Protein AF-M0AKF2-F1 (afdb_monomer_lite)

pLDDT: mean 92.03, std 5.72, range [66.44, 97.19]

InterPro domains:
  IPR029069 HotDog domain superfamily [SSF54637] (2-52)

Organism: NCBI:txid1227492

Foldseek 3Di:
DDFDADDDPVFDKDKDKDFPDDPPPQKTKIWIWIAGPVVRDTGDIDIDIDHDDD

Structure (mmCIF, N/CA/C/O backbone):
data_AF-M0AKF2-F1
#
_entry.id   AF-M0AKF2-F1
#
loop_
_atom_site.group_PDB
_atom_site.id
_atom_site.type_symbol
_atom_site.label_atom_id
_atom_site.label_alt_id
_atom_site.label_comp_id
_atom_site.label_asym_id
_atom_site.label_entity_id
_atom_site.label_seq_id
_atom_site.pdbx_PDB_ins_code
_atom_site.Cartn_x
_atom_site.Cartn_y
_atom_site.Cartn_z
_atom_site.occupancy
_atom_site.B_iso_or_equiv
_atom_site.auth_seq_id
_atom_site.auth_comp_id
_atom_site.auth_asym_id
_atom_site.auth_atom_id
_atom_site.pdbx_PDB_model_num
ATOM 1 N N . MET A 1 1 ? -8.725 7.516 -4.918 1.00 85.44 1 MET A N 1
ATOM 2 C CA . MET A 1 1 ? -7.693 6.631 -5.502 1.00 85.44 1 MET A CA 1
ATOM 3 C C . MET A 1 1 ? -7.236 7.221 -6.821 1.00 85.44 1 MET A C 1
ATOM 5 O O . MET A 1 1 ? -8.084 7.552 -7.643 1.00 85.44 1 MET A O 1
ATOM 9 N N . ALA A 1 2 ? -5.930 7.387 -6.990 1.00 91.62 2 ALA A N 1
ATOM 10 C CA . ALA A 1 2 ? -5.292 7.973 -8.159 1.00 91.62 2 ALA A CA 1
ATOM 11 C C . ALA A 1 2 ? -4.117 7.098 -8.618 1.00 91.62 2 ALA A C 1
ATOM 13 O O . ALA A 1 2 ? -3.413 6.497 -7.804 1.00 91.62 2 ALA A O 1
ATOM 14 N N . PHE A 1 3 ? -3.923 7.037 -9.934 1.00 93.38 3 PHE A N 1
ATOM 15 C CA . PHE A 1 3 ? -2.835 6.309 -10.577 1.00 93.38 3 PHE A CA 1
ATOM 16 C C . PHE A 1 3 ? -1.891 7.316 -11.224 1.00 93.38 3 PHE A C 1
ATOM 18 O O . PHE A 1 3 ? -2.308 8.102 -12.072 1.00 93.38 3 PHE A O 1
ATOM 25 N N . HIS A 1 4 ? -0.627 7.276 -10.823 1.00 91.50 4 HIS A N 1
ATOM 26 C CA . HIS A 1 4 ? 0.405 8.213 -11.261 1.00 91.50 4 HIS A CA 1
ATOM 27 C C . HIS A 1 4 ? 1.324 7.598 -12.312 1.00 91.50 4 HIS A C 1
ATOM 29 O O . HIS A 1 4 ? 1.768 8.290 -13.225 1.00 91.50 4 HIS A O 1
ATOM 35 N N . LEU A 1 5 ? 1.594 6.294 -12.204 1.00 89.94 5 LEU A N 1
ATOM 36 C CA . LEU A 1 5 ? 2.434 5.548 -13.139 1.00 89.94 5 LEU A CA 1
ATOM 37 C C . LEU A 1 5 ? 1.890 4.131 -13.344 1.00 89.94 5 LEU A C 1
ATOM 39 O O . LEU A 1 5 ? 1.353 3.537 -12.406 1.00 89.94 5 LEU A O 1
ATOM 43 N N . PRO A 1 6 ? 2.055 3.556 -14.546 1.00 88.56 6 PRO A N 1
ATOM 44 C CA . PRO A 1 6 ? 1.705 2.166 -14.780 1.00 88.56 6 PRO A CA 1
ATOM 45 C C . PRO A 1 6 ? 2.676 1.236 -14.037 1.00 88.56 6 PRO A C 1
ATOM 47 O O . PRO A 1 6 ? 3.887 1.438 -14.079 1.00 88.56 6 PRO A O 1
ATOM 50 N N . VAL A 1 7 ? 2.139 0.190 -13.409 1.00 89.62 7 VAL A N 1
ATOM 51 C CA . VAL A 1 7 ? 2.907 -0.942 -12.866 1.00 89.62 7 VAL A CA 1
ATOM 52 C C . VAL A 1 7 ? 2.792 -2.090 -13.862 1.00 89.62 7 VAL A C 1
ATOM 54 O O . VAL A 1 7 ? 1.682 -2.434 -14.271 1.00 89.62 7 VAL A O 1
ATOM 57 N N . GLN A 1 8 ? 3.920 -2.634 -14.308 1.00 90.06 8 GLN A N 1
ATOM 58 C CA . GLN A 1 8 ? 3.961 -3.747 -15.255 1.00 90.06 8 GLN A CA 1
ATOM 59 C C . GLN A 1 8 ? 3.911 -5.099 -14.536 1.00 90.06 8 GLN A C 1
ATOM 61 O O . GLN A 1 8 ? 4.149 -5.203 -13.334 1.00 90.06 8 GLN A O 1
ATOM 66 N N . ILE A 1 9 ? 3.608 -6.158 -15.288 1.00 91.69 9 ILE A N 1
ATOM 67 C CA . ILE A 1 9 ? 3.834 -7.527 -14.807 1.00 91.69 9 ILE A CA 1
ATOM 68 C C . ILE A 1 9 ? 5.332 -7.679 -14.498 1.00 91.69 9 ILE A C 1
ATOM 70 O O . ILE A 1 9 ? 6.163 -7.107 -15.198 1.00 91.69 9 ILE A O 1
ATOM 74 N N . ASP A 1 10 ? 5.647 -8.412 -13.428 1.00 91.25 10 ASP A N 1
ATOM 75 C CA . ASP A 1 10 ? 6.996 -8.602 -12.872 1.00 91.25 10 ASP A CA 1
ATOM 76 C C . ASP A 1 10 ? 7.641 -7.365 -12.215 1.00 91.25 10 ASP A C 1
ATOM 78 O O . ASP A 1 10 ? 8.742 -7.469 -11.6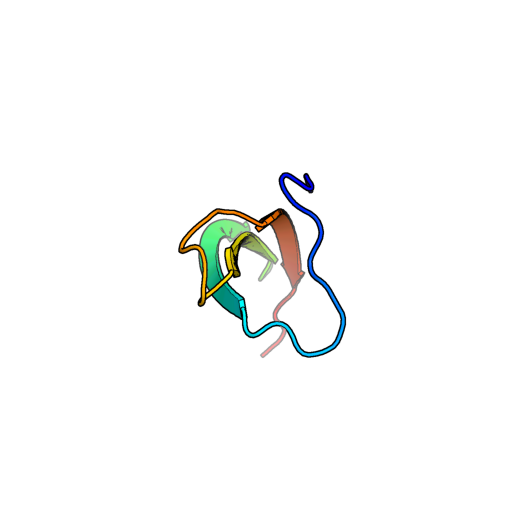65 1.00 91.25 10 ASP A O 1
ATOM 82 N N . ASP A 1 11 ? 6.957 -6.214 -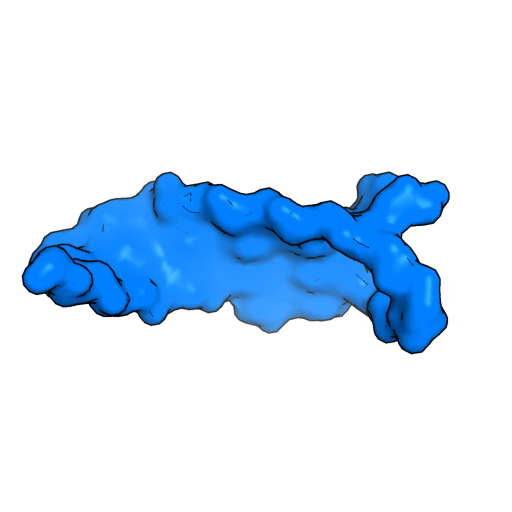12.165 1.00 89.38 11 ASP A N 1
ATOM 83 C CA . ASP A 1 11 ? 7.425 -5.087 -11.357 1.00 89.38 11 ASP A CA 1
ATOM 84 C C . ASP A 1 11 ? 7.355 -5.414 -9.862 1.00 89.38 11 ASP A C 1
ATOM 86 O O . ASP A 1 11 ? 6.357 -5.917 -9.335 1.00 89.38 11 ASP A O 1
ATOM 90 N N . ARG A 1 12 ? 8.408 -5.024 -9.140 1.00 92.25 12 ARG A N 1
ATOM 91 C CA . ARG A 1 12 ? 8.395 -5.001 -7.680 1.00 92.25 12 ARG A CA 1
ATOM 92 C C . ARG A 1 12 ? 7.947 -3.633 -7.186 1.00 92.25 12 ARG A C 1
ATOM 94 O O . ARG A 1 12 ? 8.497 -2.603 -7.581 1.00 92.25 12 ARG A O 1
ATOM 101 N N . VAL A 1 13 ? 6.974 -3.639 -6.284 1.00 94.38 13 VAL A N 1
ATOM 102 C CA . VAL A 1 13 ? 6.457 -2.432 -5.642 1.00 94.38 13 VAL A CA 1
ATOM 103 C C . VAL A 1 13 ? 6.442 -2.585 -4.125 1.00 94.38 13 VAL A C 1
ATOM 105 O O . VAL A 1 13 ? 6.305 -3.693 -3.604 1.00 94.38 13 VAL A O 1
ATOM 108 N N . THR A 1 14 ? 6.545 -1.462 -3.421 1.00 95.31 14 THR A N 1
ATOM 109 C CA . THR A 1 14 ? 6.395 -1.379 -1.965 1.00 95.31 14 THR A CA 1
ATOM 110 C C . THR A 1 14 ? 5.190 -0.508 -1.647 1.00 95.31 14 THR A C 1
ATOM 112 O O . THR A 1 14 ? 5.122 0.634 -2.100 1.00 95.31 14 THR A O 1
ATOM 115 N N . GLY A 1 15 ? 4.247 -1.050 -0.878 1.00 94.69 15 GLY A N 1
ATOM 116 C CA . GLY A 1 15 ? 3.095 -0.316 -0.366 1.00 94.69 15 GLY A CA 1
ATOM 117 C C . GLY A 1 15 ? 3.296 0.096 1.089 1.00 94.69 15 GLY A C 1
ATOM 118 O O . GLY A 1 15 ? 3.696 -0.733 1.904 1.00 94.69 15 GLY A O 1
ATOM 119 N N . THR A 1 16 ? 2.980 1.345 1.408 1.00 95.81 16 THR A N 1
ATOM 120 C CA . THR A 1 16 ? 2.828 1.835 2.780 1.00 95.81 16 THR A CA 1
ATOM 121 C C . THR A 1 16 ? 1.353 2.111 3.020 1.00 95.81 16 THR A C 1
ATOM 123 O O . THR A 1 16 ? 0.713 2.792 2.215 1.00 95.81 16 THR A O 1
ATOM 126 N N . VAL A 1 17 ? 0.826 1.573 4.118 1.00 96.31 17 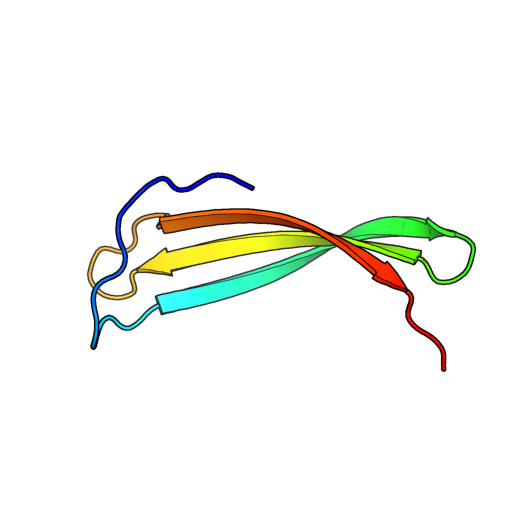VAL A N 1
ATOM 127 C CA . VAL A 1 17 ? -0.551 1.795 4.561 1.00 96.31 17 VAL A CA 1
ATOM 128 C C . VAL A 1 17 ? -0.510 2.373 5.965 1.00 96.31 17 VAL A C 1
ATOM 130 O O . VAL A 1 17 ? 0.128 1.803 6.850 1.00 96.31 17 VAL A O 1
ATOM 133 N N . GLU A 1 18 ? -1.195 3.489 6.164 1.00 96.56 18 GLU A N 1
ATOM 134 C CA . GLU A 1 18 ? -1.256 4.205 7.433 1.00 96.56 18 GLU A CA 1
ATOM 135 C C . GLU A 1 18 ? -2.712 4.455 7.810 1.00 96.56 18 GLU A C 1
ATOM 137 O O . GLU A 1 18 ? -3.519 4.841 6.965 1.00 96.56 18 GLU A O 1
ATOM 142 N N . VAL A 1 19 ? -3.053 4.252 9.083 1.00 95.81 19 VAL A N 1
ATOM 143 C CA . VAL A 1 19 ? -4.322 4.739 9.632 1.00 95.81 19 VAL A CA 1
ATOM 144 C C . VAL A 1 19 ? -4.170 6.241 9.823 1.00 95.81 19 VAL A C 1
ATOM 146 O O . VAL A 1 19 ? -3.378 6.676 10.657 1.00 95.81 19 VAL A O 1
ATOM 149 N N . VAL A 1 20 ? -4.906 7.027 9.045 1.00 97.19 20 VAL A N 1
ATOM 150 C CA . VAL A 1 20 ? -4.845 8.494 9.107 1.00 97.19 20 VAL A CA 1
ATOM 151 C C . VAL A 1 20 ? -5.973 9.085 9.944 1.00 97.19 20 VAL A C 1
ATOM 153 O O . VAL A 1 20 ? -5.841 10.205 10.429 1.00 97.19 20 VAL A O 1
ATOM 156 N N . GLU A 1 21 ? -7.055 8.329 10.160 1.00 96.56 21 GLU A N 1
ATOM 157 C CA . GLU A 1 21 ? -8.196 8.772 10.964 1.00 96.56 21 GLU A CA 1
ATOM 158 C C . GLU A 1 21 ? -8.958 7.591 11.589 1.00 96.56 21 GLU A C 1
ATOM 160 O O . GLU A 1 21 ? -9.135 6.548 10.956 1.00 96.56 21 GLU A O 1
ATOM 165 N N . GLU A 1 22 ? -9.448 7.765 12.819 1.00 95.56 22 GLU A N 1
ATOM 166 C CA . GLU A 1 22 ? -10.459 6.900 13.440 1.00 95.56 22 GLU A CA 1
ATOM 167 C C . GLU A 1 22 ? -11.814 7.606 13.361 1.00 95.56 22 GLU A C 1
ATOM 169 O O . GLU A 1 22 ? -11.989 8.703 13.887 1.00 95.56 22 GLU A O 1
ATOM 174 N N . LEU A 1 23 ? -12.779 6.969 12.703 1.00 94.31 23 LEU A N 1
ATOM 175 C CA . LEU A 1 23 ? -14.092 7.549 12.413 1.00 94.31 23 LEU A CA 1
ATOM 176 C C . LEU A 1 23 ? -15.158 7.145 13.450 1.00 94.31 23 LEU A C 1
ATOM 178 O O . LEU A 1 23 ? -16.334 7.466 13.280 1.00 94.31 23 LEU A O 1
ATOM 182 N N . GLY A 1 24 ? -14.763 6.430 14.509 1.00 92.75 24 GLY A N 1
ATOM 183 C CA . GLY A 1 24 ? -15.674 5.810 15.473 1.00 92.75 24 GLY A CA 1
ATOM 184 C C . GLY A 1 24 ? -16.346 4.544 14.926 1.00 92.75 24 GLY A C 1
ATOM 185 O O . GLY A 1 24 ? -16.145 4.165 13.775 1.00 92.75 24 GLY A O 1
ATOM 186 N N . ASP A 1 25 ? -17.132 3.851 15.755 1.00 93.56 25 ASP A N 1
ATOM 187 C CA . ASP A 1 25 ? -17.788 2.573 15.406 1.00 93.56 25 ASP A CA 1
ATOM 188 C C . ASP A 1 25 ? -16.833 1.522 14.804 1.00 93.56 25 ASP A C 1
ATOM 190 O O . ASP A 1 25 ? -17.187 0.808 13.863 1.00 93.56 25 ASP A O 1
ATOM 194 N N . SER A 1 26 ? -15.592 1.479 15.295 1.00 93.88 26 SER A N 1
ATOM 195 C CA . SER A 1 26 ? -14.524 0.623 14.762 1.00 93.88 26 SER A CA 1
ATOM 196 C C . SER A 1 26 ? -14.226 0.833 13.266 1.00 93.88 26 SER A C 1
ATOM 198 O O . SER A 1 26 ? -13.787 -0.088 12.568 1.00 93.88 26 SER A O 1
ATOM 200 N N . LYS A 1 27 ? -14.474 2.044 12.753 1.00 95.56 27 LYS A N 1
ATOM 201 C CA . LYS A 1 27 ? -14.139 2.467 11.389 1.00 95.56 27 LYS A CA 1
ATOM 202 C C . LYS A 1 27 ? -12.844 3.265 11.385 1.00 95.56 27 LYS A C 1
ATOM 204 O O . LYS A 1 27 ? -12.655 4.170 12.197 1.00 95.56 27 LYS A O 1
ATOM 209 N N . TYR A 1 28 ? -11.999 2.990 10.402 1.00 96.38 28 TYR A N 1
ATOM 210 C CA . TYR A 1 28 ? -10.705 3.644 10.237 1.00 96.38 28 TYR A CA 1
ATOM 211 C C . TYR A 1 28 ? -10.514 4.081 8.789 1.00 96.38 28 TYR A C 1
ATOM 213 O O . TYR A 1 28 ? -10.787 3.306 7.870 1.00 96.38 28 TYR A O 1
ATOM 221 N N . CYS A 1 29 ? -10.034 5.306 8.584 1.00 96.00 29 CYS A N 1
ATOM 222 C CA . CYS A 1 29 ? -9.563 5.770 7.286 1.00 96.00 29 CYS A CA 1
ATOM 223 C C . CYS A 1 29 ? -8.091 5.389 7.125 1.00 96.00 29 CYS A C 1
ATOM 225 O O . CYS A 1 29 ? -7.245 5.748 7.949 1.00 96.00 29 CYS A O 1
ATOM 227 N N . LEU A 1 30 ? -7.791 4.651 6.06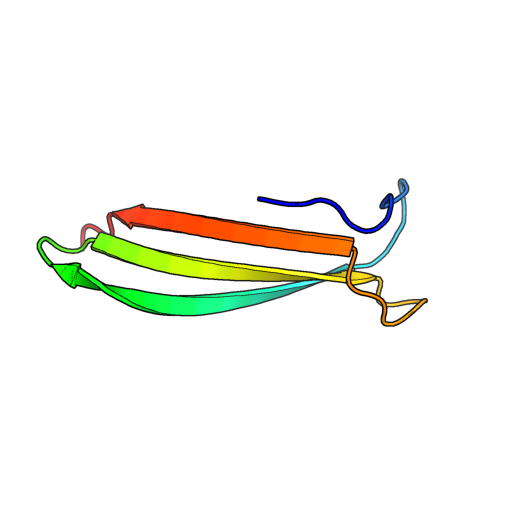3 1.00 96.81 30 LEU A N 1
ATOM 228 C CA . LEU A 1 30 ? -6.449 4.248 5.685 1.00 96.81 30 LEU A CA 1
ATOM 229 C C . LEU A 1 30 ? -5.986 5.069 4.487 1.00 96.81 30 LEU A C 1
ATOM 231 O O . LEU A 1 30 ? -6.672 5.097 3.465 1.00 96.81 30 LEU A O 1
ATOM 235 N N . SER A 1 31 ? -4.793 5.646 4.578 1.00 96.69 31 SER A N 1
ATOM 236 C CA . SER A 1 31 ? -4.058 6.161 3.428 1.00 96.69 31 SER A CA 1
ATOM 237 C C . SER A 1 31 ? -3.097 5.092 2.931 1.00 96.69 31 SER A C 1
ATOM 239 O O . SER A 1 31 ? -2.369 4.472 3.704 1.00 96.69 31 SER A O 1
ATOM 241 N N . THR A 1 32 ? -3.118 4.844 1.629 1.00 96.75 32 THR A N 1
ATOM 242 C CA . THR A 1 32 ? -2.270 3.868 0.955 1.00 96.75 32 THR A CA 1
ATOM 243 C C . THR A 1 32 ? -1.447 4.573 -0.103 1.00 96.75 32 THR A C 1
ATOM 245 O O . THR A 1 32 ? -1.990 5.249 -0.974 1.00 96.75 32 THR A O 1
ATOM 248 N N . THR A 1 33 ? -0.140 4.347 -0.084 1.00 96.12 33 THR A N 1
ATOM 249 C CA . THR A 1 33 ? 0.772 4.769 -1.148 1.00 96.12 33 THR A CA 1
ATOM 250 C C . THR A 1 33 ? 1.558 3.566 -1.634 1.00 96.12 33 THR A C 1
ATOM 252 O O . THR A 1 33 ? 1.997 2.743 -0.835 1.00 96.12 33 THR A O 1
ATOM 255 N N . VAL A 1 34 ? 1.746 3.436 -2.946 1.00 95.44 34 VAL A N 1
ATOM 256 C CA . VAL A 1 34 ? 2.587 2.375 -3.516 1.00 95.44 34 VAL A CA 1
ATOM 257 C C . VAL A 1 34 ? 3.648 2.992 -4.398 1.00 95.44 34 VAL A C 1
ATOM 259 O O . VAL A 1 34 ? 3.353 3.800 -5.281 1.00 95.44 34 VAL A O 1
ATOM 262 N N . ARG A 1 35 ? 4.894 2.587 -4.172 1.00 94.25 35 ARG A N 1
ATOM 263 C CA . ARG A 1 35 ? 6.063 3.033 -4.925 1.00 94.25 35 ARG A CA 1
ATOM 264 C C . ARG A 1 35 ? 6.665 1.879 -5.713 1.00 94.25 35 ARG A C 1
ATOM 266 O O . ARG A 1 35 ? 6.787 0.772 -5.192 1.00 94.25 35 ARG A O 1
ATOM 273 N N . ASN A 1 36 ? 7.075 2.141 -6.950 1.00 91.50 36 ASN A N 1
ATOM 274 C CA . ASN A 1 36 ? 7.867 1.194 -7.731 1.00 91.50 36 ASN A CA 1
ATOM 275 C C . ASN A 1 36 ? 9.276 1.112 -7.128 1.00 91.50 36 ASN A C 1
ATOM 277 O O . ASN A 1 36 ? 9.937 2.136 -6.973 1.00 91.50 36 ASN A O 1
ATOM 281 N N . THR A 1 37 ? 9.732 -0.090 -6.776 1.00 83.69 37 THR A N 1
ATOM 282 C CA . THR A 1 37 ? 11.012 -0.290 -6.079 1.00 83.69 37 THR A CA 1
ATOM 283 C C . THR A 1 37 ? 12.212 0.029 -6.972 1.00 83.69 37 THR A C 1
ATOM 285 O O . THR A 1 37 ? 13.242 0.470 -6.479 1.00 83.69 37 THR A O 1
ATOM 288 N N . THR A 1 38 ? 12.083 -0.160 -8.284 1.00 81.44 38 THR A N 1
ATOM 289 C CA . THR A 1 38 ? 13.160 0.081 -9.253 1.00 81.44 38 THR A CA 1
ATOM 290 C C . THR A 1 38 ? 13.339 1.567 -9.548 1.00 81.44 38 THR A C 1
ATOM 292 O O . THR A 1 38 ? 14.457 2.038 -9.729 1.00 81.44 38 THR A O 1
ATOM 295 N N . GLN A 1 39 ? 12.233 2.309 -9.632 1.00 77.81 39 GLN A N 1
ATOM 296 C CA . GLN A 1 39 ? 12.240 3.726 -10.009 1.00 77.81 39 GLN A CA 1
ATOM 297 C C . GLN A 1 39 ? 12.120 4.677 -8.810 1.00 77.81 39 GLN A C 1
ATOM 299 O O . GLN A 1 39 ? 12.247 5.884 -8.990 1.00 77.81 39 GLN A O 1
ATOM 304 N N . GLU A 1 40 ? 11.808 4.153 -7.622 1.00 81.44 40 GLU A N 1
ATOM 305 C CA . GLU A 1 40 ? 11.462 4.890 -6.394 1.00 81.44 40 GLU A CA 1
ATOM 306 C C . GLU A 1 40 ? 10.324 5.919 -6.557 1.00 81.44 40 GLU A C 1
ATOM 308 O O . GLU A 1 40 ? 10.122 6.808 -5.722 1.00 81.44 40 GLU A O 1
ATOM 313 N N . LYS A 1 41 ? 9.525 5.783 -7.621 1.00 90.62 41 LYS A N 1
ATOM 314 C CA . LYS A 1 41 ? 8.419 6.690 -7.947 1.00 90.62 41 LYS A CA 1
ATOM 315 C C . LYS A 1 41 ? 7.094 6.196 -7.388 1.00 90.62 41 LYS A C 1
ATOM 317 O O . LYS A 1 41 ? 6.838 4.993 -7.351 1.00 90.62 41 LYS A O 1
ATOM 322 N N . LEU A 1 42 ? 6.236 7.142 -7.007 1.00 93.00 42 LEU A N 1
ATOM 323 C CA . LEU A 1 42 ? 4.850 6.878 -6.633 1.00 93.00 42 LEU A CA 1
ATOM 324 C 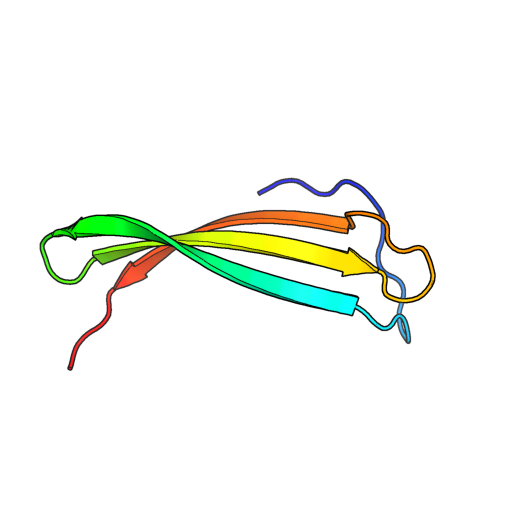C . LEU A 1 42 ? 4.078 6.362 -7.853 1.00 93.00 42 LEU A C 1
ATOM 326 O O . LEU A 1 42 ? 4.035 7.025 -8.887 1.00 93.00 42 LEU A O 1
ATOM 330 N N . ALA A 1 43 ? 3.487 5.180 -7.724 1.00 94.25 43 ALA A N 1
ATOM 331 C CA . ALA A 1 43 ? 2.692 4.548 -8.769 1.00 94.25 43 ALA A CA 1
ATOM 332 C C . ALA A 1 43 ? 1.194 4.751 -8.539 1.00 94.25 43 ALA A C 1
ATOM 334 O O . ALA A 1 43 ? 0.465 5.067 -9.477 1.00 94.25 43 ALA A O 1
ATOM 335 N N . LEU A 1 44 ? 0.740 4.621 -7.292 1.00 94.44 44 LEU A N 1
ATOM 336 C CA . LEU A 1 44 ? -0.650 4.852 -6.914 1.00 94.44 44 LEU A CA 1
ATOM 337 C C . LEU A 1 44 ? -0.763 5.405 -5.496 1.00 94.44 44 LEU A C 1
ATOM 339 O O . LEU A 1 44 ? 0.088 5.155 -4.639 1.00 94.44 44 LEU A O 1
ATOM 343 N N . GLU A 1 45 ? -1.861 6.107 -5.263 1.00 96.19 45 GLU A N 1
ATOM 344 C CA . GLU A 1 45 ? -2.296 6.512 -3.934 1.00 96.19 45 GLU A CA 1
ATOM 345 C C . GLU A 1 45 ? -3.807 6.338 -3.793 1.00 96.19 45 GLU A C 1
ATOM 347 O O . GLU A 1 45 ? -4.577 6.442 -4.756 1.00 96.19 45 GLU A O 1
ATOM 352 N N . GLY A 1 46 ? -4.259 6.046 -2.585 1.00 95.38 46 GLY A N 1
ATOM 353 C CA . GLY A 1 46 ? -5.667 5.820 -2.333 1.00 95.38 46 GLY A CA 1
ATOM 354 C C . GLY A 1 46 ? -6.015 5.938 -0.870 1.00 95.38 46 GLY A C 1
ATOM 355 O O . GLY A 1 46 ? -5.197 5.674 0.002 1.00 95.38 46 GLY A O 1
ATOM 356 N N . GLU A 1 47 ? -7.265 6.303 -0.643 1.00 95.06 47 GLU A N 1
ATOM 357 C CA . GLU A 1 47 ? -7.878 6.284 0.671 1.00 95.06 47 GLU A CA 1
ATOM 358 C C . GLU A 1 47 ? -8.946 5.198 0.682 1.00 95.06 47 GLU A C 1
ATOM 360 O O . GLU A 1 47 ? -9.657 5.001 -0.312 1.00 95.06 47 GLU A O 1
ATOM 365 N N . ALA A 1 48 ? -9.034 4.480 1.794 1.00 94.88 48 ALA A N 1
ATOM 366 C CA . ALA A 1 48 ? -10.028 3.444 2.009 1.00 94.88 48 ALA A CA 1
ATOM 367 C C . ALA A 1 48 ? -10.522 3.488 3.452 1.00 94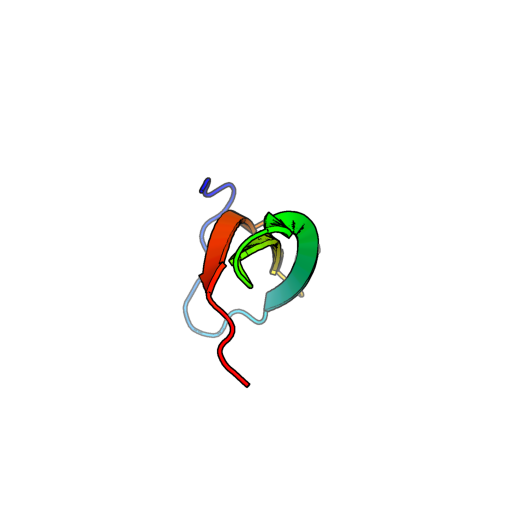.88 48 ALA A C 1
ATOM 369 O O . ALA A 1 48 ? -9.728 3.582 4.382 1.00 94.88 48 ALA A O 1
ATOM 370 N N . VAL A 1 49 ? -11.835 3.366 3.639 1.00 95.06 49 VAL A N 1
ATOM 371 C CA . VAL A 1 49 ? -12.425 3.204 4.969 1.00 95.06 49 VAL A CA 1
ATOM 372 C C . VAL A 1 49 ? -12.626 1.719 5.235 1.00 95.06 49 VAL A C 1
ATOM 374 O O . VAL A 1 49 ? -13.267 1.029 4.440 1.00 95.06 49 VAL A O 1
ATOM 377 N N . VAL A 1 50 ? -12.091 1.228 6.350 1.00 94.75 50 VAL A N 1
ATOM 378 C CA . VAL A 1 50 ? -12.238 -0.164 6.788 1.00 94.75 50 VAL A CA 1
ATOM 379 C C . VAL A 1 50 ? -13.003 -0.239 8.101 1.00 94.75 50 VAL A C 1
ATOM 381 O O . VAL A 1 50 ? -12.849 0.617 8.968 1.00 94.75 50 VAL A O 1
ATOM 384 N N . LEU A 1 51 ? -13.821 -1.280 8.238 1.00 94.69 51 LEU A N 1
ATOM 385 C CA . LEU A 1 51 ? -14.437 -1.692 9.496 1.00 94.69 51 LEU A CA 1
ATOM 386 C C . LEU A 1 51 ? -13.586 -2.814 10.085 1.00 94.69 51 LEU A C 1
ATOM 388 O O . LEU A 1 51 ? -13.337 -3.808 9.403 1.00 94.69 51 LEU A O 1
ATOM 392 N N . MET A 1 52 ? -13.149 -2.662 11.330 1.00 85.75 52 MET A N 1
ATOM 393 C CA . MET A 1 52 ? -12.477 -3.730 12.065 1.00 85.75 52 MET A CA 1
ATOM 394 C C . MET A 1 52 ? -13.412 -4.232 13.159 1.00 85.75 52 MET A C 1
ATOM 396 O O . MET A 1 52 ? -13.726 -3.496 14.087 1.00 85.75 52 MET A O 1
ATOM 400 N N . ASP A 1 53 ? -13.865 -5.477 13.048 1.00 81.94 53 ASP A N 1
ATOM 401 C CA . ASP A 1 53 ? -14.530 -6.163 14.157 1.00 81.94 53 ASP A CA 1
ATOM 402 C C . ASP A 1 53 ? -13.508 -7.060 14.867 1.00 81.94 53 ASP A C 1
ATOM 404 O O . ASP A 1 53 ? -12.607 -7.601 14.215 1.00 81.94 53 ASP A O 1
ATOM 408 N N . LYS A 1 54 ? -13.591 -7.135 16.196 1.00 66.44 54 LYS A N 1
ATOM 409 C CA . LYS A 1 54 ? -12.593 -7.793 17.053 1.00 66.44 54 LYS A CA 1
ATOM 410 C C . LYS A 1 54 ? -12.854 -9.287 17.202 1.00 66.44 54 LYS A C 1
ATOM 412 O O . LYS A 1 54 ? -14.012 -9.660 17.477 1.00 66.44 54 LYS A O 1
#

Sequence (54 aa):
MAFHLPVQIDDRVTGTVEVVEELGDSKYCLSTTVRNTTQEKLALEGEAVVLMDK

Secondary structure (DSSP, 8-state):
-EE-SPPPTT--EEEEEEEEEEEETTEEEEEEEEEETTT--EEEEEEEEEE---

Radius of gyration: 13.46 Å; chains: 1; bounding box: 31×17×32 Å